Protein AF-A0A1H8Y432-F1 (afdb_monomer_lite)

Radius of gyration: 14.41 Å; chains: 1; bounding box: 33×25×53 Å

Sequence (100 aa):
MAEPFRGLHLQGAGQAYATLSAAVGASRDGDVVAVQAGTYVNDFAPITKDVTIVGVGGIANFVATVAPPNGKGILVTQSDVTIQNLSFSGVAVERRGHPL

Foldseek 3Di:
DDDDCLFKAKPVPRHGDPAPQVNLVPDAAVTEIEGEADEAELHAHEHEHHYEYEYDPAAHEYAYPDANPVLPARYHYDDNYHYYRYHYDHHDRPDPDDDD

Secondary structure (DSSP, 8-state):
-------EEEETT--EESSHHHHHHH--TTEEEEEEEEEEES--EEE-S-EEEEEEEEEEEEE--S--TTSS-SEEESS--EEESEEEE-----------

pLDDT: mean 75.87, std 13.19, range [36.53, 90.31]

Structure (mmCIF, N/CA/C/O backbone):
data_AF-A0A1H8Y432-F1
#
_entry.id   AF-A0A1H8Y432-F1
#
loop_
_atom_site.group_PDB
_atom_site.id
_atom_site.type_symbol
_atom_site.label_atom_id
_atom_site.label_alt_id
_atom_site.label_comp_id
_atom_site.label_asym_id
_atom_site.label_entity_id
_atom_site.label_seq_id
_atom_site.pdbx_PDB_ins_code
_atom_site.Cartn_x
_atom_site.Cartn_y
_atom_site.Cartn_z
_atom_site.occupancy
_atom_site.B_iso_or_equiv
_atom_site.auth_seq_id
_atom_site.auth_comp_id
_atom_site.auth_asym_id
_atom_site.auth_atom_id
_atom_site.pdbx_PDB_model_num
ATOM 1 N N . MET A 1 1 ? 20.628 9.981 9.203 1.00 36.53 1 MET A N 1
ATOM 2 C CA . MET A 1 1 ? 20.220 8.776 9.953 1.00 36.53 1 MET A CA 1
ATOM 3 C C . MET A 1 1 ? 18.759 8.537 9.600 1.00 36.53 1 MET A C 1
ATOM 5 O O . MET A 1 1 ? 17.937 9.332 10.020 1.00 36.53 1 MET A O 1
ATOM 9 N N . ALA A 1 2 ? 18.464 7.606 8.686 1.00 36.69 2 ALA A N 1
ATOM 10 C CA . ALA A 1 2 ? 17.106 7.369 8.185 1.00 36.69 2 ALA A CA 1
ATOM 11 C C . ALA A 1 2 ? 16.362 6.441 9.154 1.00 36.69 2 ALA A C 1
ATOM 13 O O . ALA A 1 2 ? 16.880 5.383 9.510 1.00 36.69 2 ALA A O 1
ATOM 14 N N . GLU A 1 3 ? 15.192 6.862 9.618 1.00 39.31 3 GLU A N 1
ATOM 15 C CA . GLU A 1 3 ? 14.329 6.067 10.490 1.00 39.31 3 GLU A CA 1
ATOM 16 C C . GLU A 1 3 ? 13.854 4.802 9.750 1.00 39.31 3 GLU A C 1
ATOM 18 O O . GLU A 1 3 ? 13.588 4.861 8.546 1.00 39.31 3 GLU A O 1
ATOM 23 N N . PRO A 1 4 ? 13.744 3.638 10.417 1.00 46.62 4 PRO A N 1
ATOM 24 C CA . PRO A 1 4 ? 13.176 2.457 9.782 1.00 46.62 4 PRO A CA 1
ATOM 25 C C . PRO A 1 4 ? 11.680 2.704 9.535 1.00 46.62 4 PRO A C 1
ATOM 27 O O . PRO A 1 4 ? 10.891 2.756 10.477 1.00 46.62 4 PRO A O 1
ATOM 30 N N . PHE A 1 5 ? 11.296 2.876 8.269 1.00 48.72 5 PHE A N 1
ATOM 31 C CA . PHE A 1 5 ? 9.915 3.105 7.837 1.00 48.72 5 PHE A CA 1
ATOM 32 C C . PHE A 1 5 ? 9.004 1.938 8.259 1.00 48.72 5 PHE A C 1
ATOM 34 O O . PHE A 1 5 ? 8.971 0.882 7.630 1.00 48.72 5 PHE A O 1
ATOM 41 N N . ARG A 1 6 ? 8.249 2.129 9.346 1.00 57.22 6 ARG A N 1
ATOM 42 C CA . ARG A 1 6 ? 7.234 1.199 9.874 1.00 57.22 6 ARG A CA 1
ATOM 43 C C . ARG A 1 6 ? 5.886 1.416 9.165 1.00 57.22 6 ARG A C 1
ATOM 45 O O . ARG A 1 6 ? 4.916 1.828 9.792 1.00 57.22 6 ARG A O 1
ATOM 52 N N . GLY A 1 7 ? 5.870 1.234 7.843 1.00 56.22 7 GLY A N 1
ATOM 53 C CA . GLY A 1 7 ? 4.837 1.772 6.944 1.00 56.22 7 GLY A CA 1
ATOM 54 C C . GLY A 1 7 ? 3.498 1.028 6.864 1.00 56.22 7 GLY A C 1
ATOM 55 O O . GLY A 1 7 ? 2.520 1.628 6.440 1.00 56.22 7 GLY A O 1
ATOM 56 N N . LEU A 1 8 ? 3.380 -0.233 7.276 1.00 59.38 8 LEU A N 1
ATOM 57 C CA . LEU A 1 8 ? 2.082 -0.928 7.294 1.00 59.38 8 LEU A CA 1
ATOM 58 C C . LEU A 1 8 ? 1.642 -1.245 8.704 1.00 59.38 8 LEU A C 1
ATOM 60 O O . LEU A 1 8 ? 2.477 -1.639 9.501 1.00 59.38 8 LEU A O 1
ATOM 64 N N . HIS A 1 9 ? 0.345 -1.173 8.990 1.00 63.62 9 HIS A N 1
ATOM 65 C CA . HIS A 1 9 ? -0.235 -1.556 10.273 1.00 63.62 9 HIS A CA 1
ATOM 66 C C . HIS A 1 9 ? -1.494 -2.400 10.064 1.00 63.62 9 HIS A C 1
ATOM 68 O O . HIS A 1 9 ? -2.405 -1.996 9.348 1.00 63.62 9 HIS A O 1
ATOM 74 N N . LEU A 1 10 ? -1.558 -3.579 10.684 1.00 66.19 10 LEU A N 1
ATOM 75 C CA . LEU A 1 10 ? -2.768 -4.409 10.675 1.00 66.19 10 LEU A CA 1
ATOM 76 C C . LEU A 1 10 ? -3.699 -3.998 11.813 1.00 66.19 10 LEU A C 1
ATOM 78 O O . LEU A 1 10 ? -3.351 -4.184 12.987 1.00 66.19 10 LEU A O 1
ATOM 82 N N . GLN A 1 11 ? -4.887 -3.487 11.482 1.00 53.78 11 GLN A N 1
ATOM 83 C CA . GLN A 1 11 ? -5.945 -3.210 12.455 1.00 53.78 11 GLN A CA 1
ATOM 84 C C . GLN A 1 11 ? -6.623 -4.523 12.868 1.00 53.78 11 GLN A C 1
ATOM 86 O O . GLN A 1 11 ? -7.729 -4.845 12.457 1.00 53.78 11 GLN A O 1
ATOM 91 N N . GLY A 1 12 ? -5.906 -5.278 13.694 1.00 43.47 12 GLY A N 1
ATOM 92 C CA . GLY A 1 12 ? -6.310 -6.576 14.233 1.00 43.47 12 GLY A CA 1
ATOM 93 C C . GLY A 1 12 ? -5.161 -7.251 14.980 1.00 43.47 12 GLY A C 1
ATOM 94 O O . GLY A 1 12 ? -5.368 -7.871 16.020 1.00 43.47 12 GLY A O 1
ATOM 95 N N . ALA A 1 13 ? -3.925 -7.038 14.512 1.00 53.78 13 ALA A N 1
ATOM 96 C CA . ALA A 1 13 ? -2.708 -7.560 15.139 1.00 53.78 13 ALA A 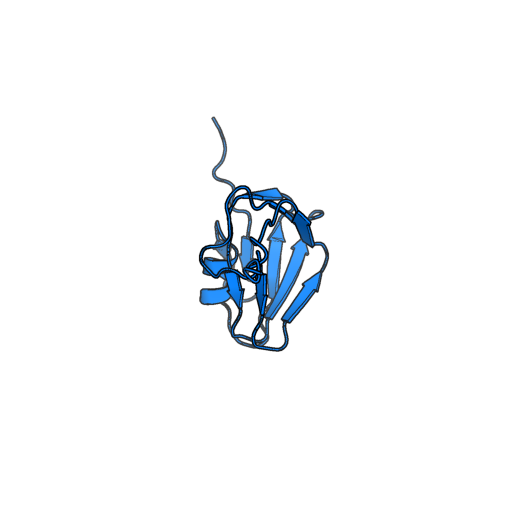CA 1
ATOM 97 C C . ALA A 1 13 ? -1.802 -6.478 15.757 1.00 53.78 13 ALA A C 1
ATOM 99 O O . ALA A 1 13 ? -0.864 -6.812 16.475 1.00 53.78 13 ALA A O 1
ATOM 100 N N . GLY A 1 14 ? -2.017 -5.187 15.464 1.00 55.72 14 GLY A N 1
ATOM 101 C CA . GLY A 1 14 ? -1.177 -4.095 15.977 1.00 55.72 14 GLY A CA 1
ATOM 102 C C . GLY A 1 14 ? 0.288 -4.151 15.513 1.00 55.72 14 GLY A C 1
ATOM 103 O O . GLY A 1 14 ? 1.111 -3.365 15.984 1.00 55.72 14 GLY A O 1
ATOM 104 N N . GLN A 1 15 ? 0.623 -5.056 14.590 1.00 61.47 15 GLN A N 1
ATOM 105 C CA . GLN A 1 15 ? 1.975 -5.265 14.087 1.00 61.47 15 GLN A CA 1
ATOM 106 C C . GLN A 1 15 ? 2.263 -4.375 12.888 1.00 61.47 15 GLN A C 1
ATOM 108 O O . GLN A 1 15 ? 1.444 -4.261 11.971 1.00 61.47 15 GLN A O 1
ATOM 113 N N . ALA A 1 16 ? 3.448 -3.761 12.921 1.00 69.19 16 ALA A N 1
ATOM 114 C CA . ALA A 1 16 ? 3.946 -2.962 11.823 1.00 69.19 16 ALA A CA 1
ATOM 115 C C . ALA A 1 16 ? 4.729 -3.831 10.830 1.00 69.19 16 ALA A C 1
ATOM 117 O O . ALA A 1 16 ? 5.658 -4.532 11.234 1.00 69.19 16 ALA A O 1
ATOM 118 N N . TYR A 1 17 ? 4.380 -3.767 9.547 1.00 73.88 17 TYR A N 1
ATOM 119 C CA . TYR A 1 17 ? 5.042 -4.523 8.482 1.00 73.88 17 TYR A CA 1
ATOM 120 C C . TYR A 1 17 ? 5.776 -3.587 7.522 1.00 73.88 17 TYR A C 1
ATOM 122 O O . TYR A 1 17 ? 5.406 -2.425 7.351 1.00 73.88 17 TYR A O 1
ATOM 130 N N . ALA A 1 18 ? 6.838 -4.101 6.902 1.00 72.00 18 ALA A N 1
ATOM 131 C CA . ALA A 1 18 ? 7.588 -3.379 5.875 1.00 72.00 18 ALA A CA 1
ATOM 132 C C . ALA A 1 18 ? 7.003 -3.583 4.464 1.00 72.00 18 ALA A C 1
ATOM 134 O O . ALA A 1 18 ? 7.249 -2.769 3.580 1.00 72.00 18 ALA A O 1
ATOM 135 N N . THR A 1 19 ? 6.232 -4.656 4.259 1.00 76.94 19 THR A N 1
ATOM 136 C CA . THR A 1 19 ? 5.677 -5.068 2.963 1.00 76.94 19 THR A CA 1
ATOM 137 C C . THR A 1 19 ? 4.201 -5.433 3.083 1.00 76.94 19 THR A C 1
ATOM 139 O O . THR A 1 19 ? 3.761 -5.946 4.119 1.00 76.94 19 THR A O 1
ATOM 142 N N . LEU A 1 20 ? 3.433 -5.213 2.011 1.00 80.25 20 LEU A N 1
ATOM 143 C CA . LEU A 1 20 ? 2.021 -5.590 1.944 1.00 80.25 20 LEU A CA 1
ATOM 144 C C . LEU A 1 20 ? 1.848 -7.104 1.993 1.00 80.25 20 LEU A C 1
ATOM 146 O O . LEU A 1 20 ? 0.941 -7.594 2.656 1.00 80.25 20 LEU A O 1
ATOM 150 N N . SER A 1 21 ? 2.758 -7.846 1.364 1.00 78.75 21 SER A N 1
ATOM 151 C CA . SER A 1 21 ? 2.773 -9.313 1.393 1.00 78.75 21 SER A CA 1
ATOM 152 C C . SER A 1 21 ? 2.841 -9.879 2.816 1.00 78.75 21 SER A C 1
ATOM 154 O O . SER A 1 21 ? 2.089 -10.795 3.148 1.00 78.75 21 SER A O 1
ATOM 156 N N . ALA A 1 22 ? 3.691 -9.314 3.680 1.00 80.38 22 ALA A N 1
ATOM 157 C CA . ALA A 1 22 ? 3.822 -9.761 5.065 1.00 80.38 22 ALA A CA 1
ATOM 158 C C . ALA A 1 22 ? 2.600 -9.381 5.910 1.00 80.38 22 ALA A C 1
ATOM 160 O O . ALA A 1 22 ? 2.140 -10.188 6.716 1.00 80.38 22 ALA A O 1
ATOM 161 N N . ALA A 1 23 ? 2.053 -8.182 5.695 1.00 81.12 23 ALA A N 1
ATOM 162 C CA . ALA A 1 23 ? 0.840 -7.744 6.370 1.00 81.12 23 ALA A CA 1
ATOM 163 C C . ALA A 1 23 ? -0.348 -8.644 6.006 1.00 81.12 23 ALA A C 1
ATOM 165 O O . ALA A 1 23 ? -0.967 -9.235 6.881 1.00 81.12 23 ALA A O 1
ATOM 166 N N . VAL A 1 24 ? -0.599 -8.844 4.713 1.00 81.31 24 VAL A N 1
ATOM 167 C CA . VAL A 1 24 ? -1.685 -9.704 4.228 1.00 81.31 24 VAL A CA 1
ATOM 168 C C . VAL A 1 24 ? -1.507 -11.153 4.688 1.00 81.31 24 VAL A C 1
ATOM 170 O O . VAL A 1 24 ? -2.480 -11.794 5.076 1.00 81.31 24 VAL A O 1
ATOM 173 N N . GLY A 1 25 ? -0.275 -11.674 4.687 1.00 80.38 25 GLY A N 1
ATOM 174 C CA . GLY A 1 25 ? 0.014 -13.028 5.168 1.00 80.38 25 GLY A CA 1
ATOM 175 C C . GLY A 1 25 ? -0.286 -13.223 6.658 1.00 80.38 25 GLY A C 1
ATOM 176 O O . GLY A 1 25 ? -0.664 -14.320 7.070 1.00 80.38 25 GLY A O 1
ATOM 177 N N . ALA A 1 26 ? -0.151 -12.165 7.459 1.00 81.19 26 ALA A N 1
ATOM 178 C CA . ALA A 1 26 ? -0.506 -12.169 8.873 1.00 81.19 26 ALA A CA 1
ATOM 179 C C . ALA A 1 26 ? -1.974 -11.787 9.143 1.00 81.19 26 ALA A C 1
ATOM 181 O O . ALA A 1 26 ? -2.488 -12.085 10.225 1.00 81.19 26 ALA A O 1
ATOM 182 N N . SER A 1 27 ? -2.655 -11.168 8.178 1.00 83.25 27 SER A N 1
ATOM 183 C CA . SER A 1 27 ? -4.084 -10.873 8.246 1.00 83.25 27 SER A CA 1
ATOM 184 C C . SER A 1 27 ? -4.954 -12.127 8.161 1.00 83.25 27 SER A C 1
ATOM 186 O O . SER A 1 27 ? -4.576 -13.218 7.705 1.00 83.25 27 SER A O 1
ATOM 188 N N . ARG A 1 28 ? -6.183 -11.947 8.631 1.00 83.44 28 ARG A N 1
ATOM 189 C CA . ARG A 1 28 ? -7.257 -12.935 8.596 1.00 83.44 28 ARG A CA 1
ATOM 190 C C . ARG A 1 28 ? -8.398 -12.414 7.739 1.00 83.44 28 ARG A C 1
ATOM 192 O O . ARG A 1 28 ? -8.467 -11.226 7.452 1.00 83.44 28 ARG A O 1
ATOM 199 N N . ASP A 1 29 ? -9.281 -13.312 7.344 1.00 84.81 29 ASP A N 1
ATOM 200 C CA . ASP A 1 29 ? -10.490 -12.956 6.615 1.00 84.81 29 ASP A CA 1
ATOM 201 C C . ASP A 1 29 ? -11.346 -12.001 7.476 1.00 84.81 29 ASP A C 1
ATOM 203 O O . ASP A 1 29 ? -11.579 -12.256 8.660 1.00 84.81 29 ASP A O 1
ATOM 207 N N . GLY A 1 30 ? -11.741 -10.867 6.899 1.00 82.94 30 GLY A N 1
ATOM 208 C CA . GLY A 1 30 ? -12.382 -9.725 7.554 1.00 82.94 30 GLY A CA 1
ATOM 209 C C . GLY A 1 30 ? -11.438 -8.652 8.125 1.00 82.94 30 GLY A C 1
ATOM 210 O O . GLY A 1 30 ? -11.927 -7.676 8.690 1.00 82.94 30 GLY A O 1
ATOM 211 N N . ASP A 1 31 ? -10.114 -8.800 8.011 1.00 84.94 31 ASP A N 1
ATOM 212 C CA . ASP A 1 31 ? -9.138 -7.878 8.615 1.00 84.94 31 ASP A CA 1
ATOM 213 C C . ASP A 1 31 ? -8.889 -6.615 7.770 1.00 84.94 31 ASP A C 1
ATOM 215 O O . ASP A 1 31 ? -9.048 -6.609 6.543 1.00 84.94 31 ASP A O 1
ATOM 219 N N . VAL A 1 32 ? -8.461 -5.533 8.431 1.00 85.94 32 VAL A N 1
ATOM 220 C CA . VAL A 1 32 ? -8.162 -4.250 7.782 1.00 85.94 32 VAL A CA 1
ATOM 221 C C . VAL A 1 32 ? -6.661 -3.948 7.840 1.00 85.94 32 VAL A C 1
ATOM 223 O O . VAL A 1 32 ? -6.082 -3.684 8.895 1.00 85.94 32 VAL A O 1
ATOM 226 N N . VAL A 1 33 ? -6.031 -3.913 6.672 1.00 86.62 33 VAL A N 1
ATOM 227 C CA . VAL A 1 33 ? -4.635 -3.543 6.445 1.00 86.62 33 VAL A CA 1
ATOM 228 C C . VAL A 1 33 ? -4.542 -2.035 6.206 1.00 86.62 33 VAL A C 1
ATOM 230 O O . VAL A 1 33 ? -4.858 -1.535 5.126 1.00 86.62 33 VAL A O 1
ATOM 233 N N . ALA A 1 34 ? -4.079 -1.285 7.201 1.00 85.88 34 ALA A N 1
ATOM 234 C CA . ALA A 1 34 ? -3.824 0.142 7.065 1.00 85.88 34 ALA A CA 1
ATOM 235 C C . ALA A 1 34 ? -2.402 0.380 6.529 1.00 85.88 34 ALA A C 1
ATOM 237 O O . ALA A 1 34 ? -1.407 0.051 7.173 1.00 85.88 34 ALA A O 1
ATOM 238 N N . VAL A 1 35 ? -2.295 0.969 5.343 1.00 85.31 35 VAL A N 1
ATOM 239 C CA . VAL A 1 35 ? -1.024 1.262 4.673 1.00 85.31 35 VAL A CA 1
ATOM 240 C C . VAL A 1 35 ? -0.716 2.742 4.831 1.00 85.31 35 VAL A C 1
ATOM 242 O O . VAL A 1 35 ? -1.452 3.578 4.322 1.00 85.31 35 VAL A O 1
ATOM 245 N N . GLN A 1 36 ? 0.362 3.100 5.520 1.00 83.19 36 GLN A N 1
ATOM 246 C CA . GLN A 1 36 ? 0.783 4.497 5.603 1.00 83.19 36 GLN A CA 1
ATOM 247 C C . GLN A 1 36 ? 1.191 5.004 4.221 1.00 83.19 36 GLN A C 1
ATOM 249 O O . GLN A 1 36 ? 1.819 4.280 3.435 1.00 83.19 36 GLN A O 1
ATOM 254 N N . ALA A 1 37 ? 0.857 6.263 3.948 1.00 83.75 37 ALA A N 1
ATOM 255 C CA . ALA A 1 37 ? 1.312 6.963 2.759 1.00 83.75 37 ALA A CA 1
ATOM 256 C C . ALA A 1 37 ? 2.838 6.894 2.644 1.00 83.75 37 ALA A C 1
ATOM 258 O O . ALA A 1 37 ? 3.576 7.205 3.579 1.00 83.75 37 ALA A O 1
ATOM 259 N N . GLY A 1 38 ? 3.305 6.458 1.484 1.00 82.31 38 GLY A N 1
ATOM 260 C CA . GLY A 1 38 ? 4.705 6.145 1.257 1.00 82.31 38 GLY A CA 1
ATOM 261 C C . GLY A 1 38 ? 4.899 5.473 -0.091 1.00 82.31 38 GLY A C 1
ATOM 262 O O . GLY A 1 38 ? 3.928 5.143 -0.772 1.00 82.31 38 GLY A O 1
ATOM 263 N N . THR A 1 39 ? 6.157 5.284 -0.474 1.00 84.81 39 THR A N 1
ATOM 264 C CA . THR A 1 39 ? 6.520 4.630 -1.733 1.00 84.81 39 THR A CA 1
ATOM 265 C C . THR A 1 39 ? 6.996 3.210 -1.456 1.00 84.81 39 THR A C 1
ATOM 267 O O . THR A 1 39 ? 8.011 3.014 -0.790 1.00 84.81 39 THR A O 1
ATOM 270 N N . TYR A 1 40 ? 6.287 2.229 -2.003 1.00 83.88 40 TYR A N 1
ATOM 271 C CA . TYR A 1 40 ? 6.575 0.803 -1.890 1.00 83.88 40 TYR A CA 1
ATOM 272 C C . TYR A 1 40 ? 7.094 0.308 -3.235 1.00 83.88 40 TYR A C 1
ATOM 274 O O . TYR A 1 40 ? 6.359 0.288 -4.222 1.00 83.88 40 TYR A O 1
ATOM 282 N N . VAL A 1 41 ? 8.377 -0.045 -3.298 1.00 83.44 41 VAL A N 1
ATOM 283 C CA . VAL A 1 41 ? 9.043 -0.412 -4.554 1.00 83.44 41 VAL A CA 1
ATOM 284 C C . VAL A 1 41 ? 9.198 -1.927 -4.648 1.00 83.44 41 VAL A C 1
ATOM 286 O O . VAL A 1 41 ? 9.725 -2.539 -3.725 1.00 83.44 41 VAL A O 1
ATOM 289 N N . ASN A 1 42 ? 8.787 -2.520 -5.774 1.00 78.94 42 ASN A N 1
ATOM 290 C CA . ASN A 1 42 ? 8.870 -3.968 -6.042 1.00 78.94 42 ASN A CA 1
ATOM 291 C C . ASN A 1 42 ? 8.160 -4.844 -4.997 1.00 78.94 42 ASN A C 1
ATOM 293 O O . ASN A 1 42 ? 8.585 -5.967 -4.726 1.00 78.94 42 ASN A O 1
ATOM 297 N N . ASP A 1 43 ? 7.073 -4.333 -4.419 1.00 77.81 43 ASP A N 1
ATOM 298 C CA . ASP A 1 43 ? 6.259 -5.083 -3.471 1.00 77.81 43 ASP A CA 1
ATOM 299 C C . ASP A 1 43 ? 5.140 -5.824 -4.209 1.00 77.81 43 ASP A C 1
ATOM 301 O O . ASP A 1 43 ? 4.207 -5.215 -4.733 1.00 77.81 43 ASP A O 1
ATOM 305 N N . PHE A 1 44 ? 5.264 -7.149 -4.282 1.00 80.75 44 PHE A N 1
ATOM 306 C CA . PHE A 1 44 ? 4.303 -8.023 -4.949 1.00 80.75 44 PHE A CA 1
ATOM 307 C C . PHE A 1 44 ? 3.564 -8.852 -3.902 1.00 80.75 44 PHE A C 1
ATOM 309 O O . PHE A 1 44 ? 4.152 -9.735 -3.273 1.00 80.75 44 PHE A O 1
ATOM 316 N N . ALA A 1 45 ? 2.273 -8.582 -3.714 1.00 78.12 45 ALA A N 1
ATOM 317 C CA . ALA A 1 45 ? 1.469 -9.225 -2.679 1.00 78.12 45 ALA A CA 1
ATOM 318 C C . ALA A 1 45 ? 0.343 -10.073 -3.298 1.00 78.12 45 ALA A C 1
ATOM 320 O O . ALA A 1 45 ? -0.592 -9.515 -3.886 1.00 78.12 45 ALA A O 1
ATOM 321 N N . PRO A 1 46 ? 0.404 -11.415 -3.183 1.00 82.25 46 PRO A N 1
ATOM 322 C CA . PRO A 1 46 ? -0.744 -12.268 -3.444 1.00 82.25 46 PRO A CA 1
ATOM 323 C C . PRO A 1 46 ? -1.693 -12.230 -2.239 1.00 82.25 46 PRO A C 1
ATOM 325 O O . PRO A 1 46 ? -1.319 -12.587 -1.124 1.00 82.25 46 PRO A O 1
ATOM 328 N N 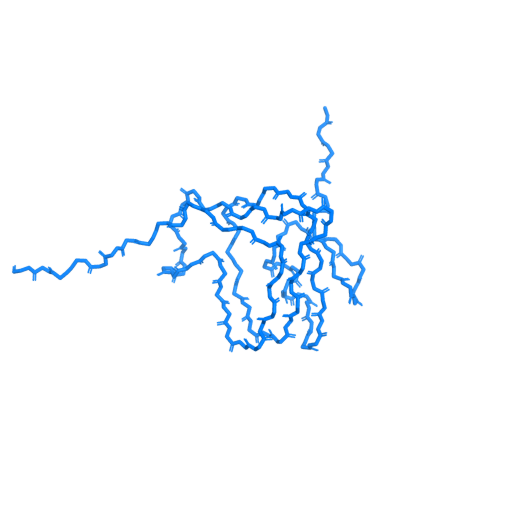. ILE A 1 47 ? -2.926 -11.799 -2.475 1.00 84.31 47 ILE A N 1
ATOM 329 C CA . ILE A 1 47 ? -3.976 -11.673 -1.471 1.00 84.31 47 ILE A CA 1
ATOM 330 C C . ILE A 1 47 ? -4.991 -12.782 -1.720 1.00 84.31 47 ILE A C 1
ATOM 332 O O . ILE A 1 47 ? -5.754 -12.730 -2.681 1.00 84.31 47 ILE A O 1
ATOM 336 N N . THR A 1 48 ? -4.977 -13.802 -0.868 1.00 83.25 48 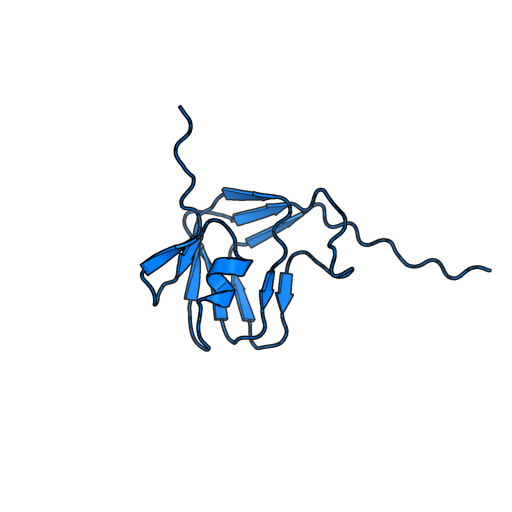THR A N 1
ATOM 337 C CA . THR A 1 48 ? -5.868 -14.974 -0.957 1.00 83.25 48 THR A CA 1
ATOM 338 C C . THR A 1 48 ? -6.953 -14.972 0.117 1.00 83.25 48 THR A C 1
ATOM 340 O O . THR A 1 48 ? -7.511 -16.021 0.423 1.00 83.25 48 THR A O 1
ATOM 343 N N . LYS A 1 49 ? -7.174 -13.824 0.757 1.00 84.94 49 LYS A N 1
ATOM 344 C CA . LYS A 1 49 ? -8.054 -13.655 1.913 1.00 84.94 49 LYS A CA 1
ATOM 345 C C . LYS A 1 49 ? -8.932 -12.436 1.744 1.00 84.94 49 LYS A C 1
ATOM 347 O O . LYS A 1 49 ? -8.541 -11.501 1.042 1.00 84.94 49 LYS A O 1
ATOM 352 N N . ASP A 1 50 ? -10.065 -12.441 2.426 1.00 89.38 50 ASP A N 1
ATOM 353 C CA . ASP A 1 50 ? -10.991 -11.315 2.425 1.00 89.38 50 ASP A CA 1
ATOM 354 C C . ASP A 1 50 ? -10.448 -10.216 3.336 1.00 89.38 50 ASP A C 1
ATOM 356 O O . ASP A 1 50 ? -10.533 -10.312 4.554 1.00 89.38 50 ASP A O 1
ATOM 360 N N . VAL A 1 51 ? -9.808 -9.192 2.776 1.00 88.62 51 VAL A N 1
ATOM 361 C CA . VAL A 1 51 ? -9.168 -8.127 3.567 1.00 88.62 51 VAL A CA 1
ATOM 362 C C . VAL A 1 51 ? -9.436 -6.756 2.970 1.00 88.62 51 VAL A C 1
ATOM 364 O O . VAL A 1 51 ? -9.591 -6.589 1.760 1.00 88.62 51 VAL A O 1
ATOM 367 N N . THR A 1 52 ? -9.453 -5.742 3.829 1.00 88.88 52 THR A N 1
ATOM 368 C CA . THR A 1 52 ? -9.589 -4.344 3.412 1.00 88.88 52 THR A CA 1
ATOM 369 C C . THR A 1 52 ? -8.249 -3.644 3.517 1.00 88.88 52 THR A C 1
ATOM 371 O O . THR A 1 52 ? -7.717 -3.490 4.605 1.00 88.88 52 THR A O 1
ATOM 374 N N . ILE A 1 53 ? -7.703 -3.183 2.401 1.00 87.88 53 ILE A N 1
ATOM 375 C CA . ILE A 1 53 ? -6.453 -2.434 2.341 1.00 87.88 53 ILE A CA 1
ATOM 376 C C . ILE A 1 53 ? -6.787 -0.958 2.159 1.00 87.88 53 ILE A C 1
ATOM 378 O O . ILE A 1 53 ? -7.388 -0.560 1.160 1.00 87.88 53 ILE A O 1
ATOM 382 N N . VAL A 1 54 ? -6.379 -0.132 3.117 1.00 88.81 54 VAL A N 1
ATOM 383 C CA . VAL A 1 54 ? -6.659 1.303 3.104 1.00 88.81 54 VAL A CA 1
ATOM 384 C C . VAL A 1 54 ? -5.392 2.118 3.318 1.00 88.81 54 VAL A C 1
ATOM 386 O O . VAL A 1 54 ? -4.696 1.968 4.318 1.00 88.81 54 VAL A O 1
ATOM 389 N N . GLY A 1 55 ? -5.111 3.016 2.376 1.00 87.62 55 GLY A N 1
ATOM 390 C CA . GLY A 1 55 ? -4.113 4.066 2.527 1.00 87.62 55 GLY A CA 1
ATOM 391 C C . GLY A 1 55 ? -4.524 5.047 3.627 1.00 87.62 55 GLY A C 1
ATOM 392 O O . GLY A 1 55 ? -5.579 5.682 3.538 1.00 87.62 55 GLY A O 1
ATOM 393 N N . VAL A 1 56 ? -3.702 5.160 4.668 1.00 85.56 56 VAL A N 1
ATOM 394 C CA . VAL A 1 56 ? -3.867 6.067 5.808 1.00 85.56 56 VAL A CA 1
ATOM 395 C C . VAL A 1 56 ? -2.755 7.117 5.805 1.00 85.56 56 VAL A C 1
ATOM 397 O O . VAL A 1 56 ? -1.609 6.839 5.462 1.00 85.56 56 VAL A O 1
ATOM 400 N N . GLY A 1 57 ? -3.093 8.360 6.154 1.00 81.38 57 GLY A N 1
ATOM 401 C CA 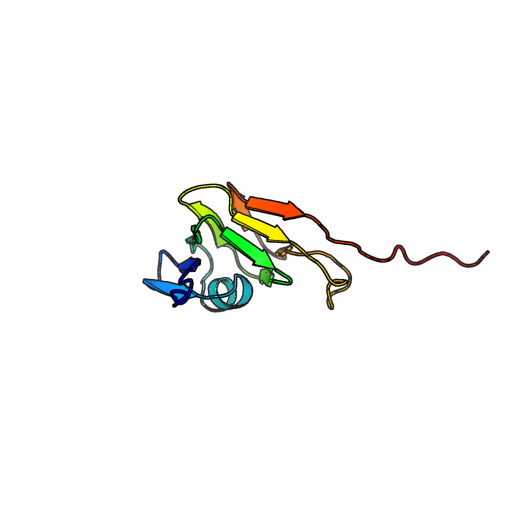. GLY A 1 57 ? -2.136 9.475 6.115 1.00 81.38 57 GLY A CA 1
ATOM 402 C C . GLY A 1 57 ? -1.800 9.994 4.707 1.00 81.38 57 GLY A C 1
ATOM 403 O O . GLY A 1 57 ? -0.912 10.830 4.574 1.00 81.38 57 GLY A O 1
ATOM 404 N N . GLY A 1 58 ? -2.498 9.529 3.663 1.00 84.19 58 GLY A N 1
ATOM 405 C CA . GLY A 1 58 ? -2.294 9.926 2.264 1.00 84.19 58 GLY A CA 1
ATOM 406 C C . GLY A 1 58 ? -2.422 8.741 1.301 1.00 84.19 58 GLY A C 1
ATOM 407 O O . GLY A 1 58 ? -2.993 7.711 1.656 1.00 84.19 58 GLY A O 1
ATOM 408 N N . ILE A 1 59 ? -1.891 8.892 0.084 1.00 83.50 59 ILE A N 1
ATOM 409 C CA . ILE A 1 59 ? -1.899 7.830 -0.932 1.00 83.50 59 ILE A CA 1
ATOM 410 C C . ILE A 1 59 ? -0.639 6.972 -0.796 1.00 83.50 59 ILE A C 1
ATOM 412 O O . ILE A 1 59 ? 0.479 7.490 -0.795 1.00 83.50 59 ILE A O 1
ATOM 416 N N . ALA A 1 60 ? -0.817 5.656 -0.702 1.00 86.69 60 ALA A N 1
ATOM 417 C CA . ALA A 1 60 ? 0.286 4.705 -0.754 1.00 86.69 60 ALA A CA 1
ATOM 418 C C . ALA A 1 60 ? 0.656 4.412 -2.216 1.00 86.69 60 ALA A C 1
ATOM 420 O O . ALA A 1 60 ? -0.157 3.874 -2.967 1.00 86.69 60 ALA A O 1
ATOM 421 N N . ASN A 1 61 ? 1.872 4.778 -2.623 1.00 87.44 61 ASN A N 1
ATOM 422 C CA . ASN A 1 61 ? 2.370 4.607 -3.982 1.00 87.44 61 ASN A CA 1
ATOM 423 C C . ASN A 1 61 ? 3.128 3.294 -4.117 1.00 87.44 61 ASN A C 1
ATOM 425 O O . ASN A 1 61 ? 4.254 3.165 -3.645 1.00 87.44 61 ASN A O 1
ATOM 429 N N . PHE A 1 62 ? 2.551 2.345 -4.833 1.00 86.06 62 PHE A N 1
ATOM 430 C CA . PHE A 1 62 ? 3.213 1.107 -5.194 1.00 86.06 62 PHE A CA 1
ATOM 431 C C . PHE A 1 62 ? 3.847 1.241 -6.576 1.00 86.06 62 PHE A C 1
ATOM 433 O O . PHE A 1 62 ? 3.161 1.446 -7.580 1.00 86.06 62 PHE A O 1
ATOM 440 N N . VAL A 1 63 ? 5.171 1.130 -6.624 1.00 85.75 63 VAL A N 1
ATOM 441 C CA . VAL A 1 63 ? 5.973 1.308 -7.833 1.00 85.75 63 VAL A CA 1
ATOM 442 C C . VAL A 1 63 ? 6.665 -0.004 -8.172 1.00 85.75 63 VAL A C 1
ATOM 444 O O . VAL A 1 63 ? 7.535 -0.473 -7.442 1.00 85.75 63 VAL A O 1
ATOM 447 N N . ALA A 1 64 ? 6.311 -0.598 -9.304 1.00 82.88 64 ALA A N 1
ATOM 448 C CA . ALA A 1 64 ? 7.088 -1.696 -9.861 1.00 82.88 64 ALA A CA 1
ATOM 449 C C . ALA A 1 64 ? 8.203 -1.119 -10.737 1.00 82.88 64 ALA A C 1
ATOM 451 O O . ALA A 1 64 ? 7.936 -0.357 -11.662 1.00 82.88 64 ALA A O 1
ATOM 452 N N . THR A 1 65 ? 9.455 -1.468 -10.444 1.00 80.12 65 THR A N 1
ATOM 453 C CA . THR A 1 65 ? 10.602 -1.157 -11.317 1.00 80.12 65 THR A CA 1
ATOM 454 C C . THR A 1 65 ? 11.095 -2.390 -12.063 1.00 80.12 65 THR A C 1
ATOM 456 O O . THR A 1 65 ? 11.889 -2.267 -12.990 1.00 80.12 65 THR A O 1
ATOM 459 N N . VAL A 1 66 ? 10.657 -3.579 -11.645 1.00 80.12 66 VAL A N 1
ATOM 460 C CA . VAL A 1 66 ? 10.964 -4.859 -12.287 1.00 80.12 66 VAL A CA 1
ATOM 461 C C . VAL A 1 66 ? 9.681 -5.569 -12.697 1.00 80.12 66 VAL A C 1
ATOM 463 O O . VAL A 1 66 ? 8.616 -5.336 -12.116 1.00 80.12 66 VAL A O 1
ATOM 466 N N . ALA A 1 67 ? 9.793 -6.451 -13.691 1.00 75.69 67 ALA A N 1
ATOM 467 C CA . ALA A 1 67 ? 8.694 -7.319 -14.080 1.00 75.69 67 ALA A CA 1
ATOM 468 C C . ALA A 1 67 ? 8.259 -8.165 -12.866 1.00 75.69 67 ALA A C 1
ATOM 470 O O . ALA A 1 67 ? 9.113 -8.778 -12.213 1.00 75.69 67 ALA A O 1
ATOM 471 N N . PRO A 1 68 ? 6.956 -8.204 -12.542 1.00 73.94 68 PRO A N 1
ATOM 472 C CA . PRO A 1 68 ? 6.460 -9.032 -11.456 1.00 73.94 68 PRO A CA 1
ATOM 473 C C . PRO A 1 68 ? 6.857 -10.501 -11.681 1.00 73.94 68 PRO A C 1
ATOM 475 O O . PRO A 1 68 ? 6.582 -11.031 -12.760 1.00 73.94 68 PRO A O 1
ATOM 478 N N . PRO A 1 69 ? 7.424 -11.213 -10.688 1.00 71.44 69 PRO A N 1
ATOM 479 C CA . PRO A 1 69 ? 7.785 -12.628 -10.844 1.00 71.44 69 PRO A CA 1
ATOM 480 C C . PRO A 1 69 ? 6.555 -13.518 -11.071 1.00 71.44 69 PRO A C 1
ATOM 482 O O . PRO A 1 69 ? 6.651 -14.610 -11.623 1.00 71.44 69 PRO A O 1
ATOM 485 N N . ASN A 1 70 ? 5.378 -13.035 -10.669 1.00 69.81 70 ASN A N 1
ATOM 486 C CA . ASN A 1 70 ? 4.091 -13.676 -10.912 1.00 69.81 70 ASN A CA 1
ATOM 487 C C . ASN A 1 70 ? 3.562 -13.447 -12.348 1.00 69.81 70 ASN A C 1
ATOM 489 O O . ASN A 1 70 ? 2.527 -14.014 -12.697 1.00 69.81 70 ASN A O 1
ATOM 493 N N . GLY A 1 71 ? 4.228 -12.621 -13.168 1.00 70.31 71 GLY A N 1
ATOM 494 C CA . GLY A 1 71 ? 3.847 -12.321 -14.552 1.00 70.31 71 GLY A CA 1
ATOM 495 C C . GLY A 1 71 ? 2.464 -11.680 -14.698 1.00 70.31 71 GLY A C 1
ATOM 496 O O . GLY A 1 71 ? 1.846 -11.795 -15.755 1.00 70.31 71 GLY A O 1
ATOM 497 N N . LYS A 1 72 ? 1.939 -11.069 -13.627 1.00 75.19 72 LYS A N 1
ATOM 498 C CA . LYS A 1 72 ? 0.572 -10.532 -13.572 1.00 75.19 72 LYS A CA 1
ATOM 499 C C . LYS A 1 72 ? 0.568 -9.046 -13.242 1.00 75.19 72 LYS A C 1
ATOM 501 O O . LYS A 1 72 ? 0.394 -8.214 -14.123 1.00 75.19 72 LYS A O 1
ATOM 506 N N . GLY A 1 73 ? 0.739 -8.713 -11.970 1.00 75.44 73 GLY A N 1
ATOM 507 C CA . GLY A 1 73 ? 0.538 -7.363 -11.466 1.00 75.44 73 GLY A CA 1
ATOM 508 C C . GLY A 1 73 ? 1.150 -7.175 -10.085 1.00 75.44 73 GLY A C 1
ATOM 509 O O . GLY A 1 73 ? 1.634 -8.131 -9.474 1.00 75.44 73 GLY A O 1
ATOM 510 N N . ILE A 1 74 ? 1.120 -5.926 -9.615 1.00 77.88 74 ILE A N 1
ATOM 511 C CA . ILE A 1 74 ? 1.634 -5.527 -8.298 1.00 77.88 74 ILE A CA 1
ATOM 512 C C . ILE A 1 74 ? 0.822 -6.196 -7.180 1.00 77.88 74 ILE A C 1
ATOM 514 O O . ILE A 1 74 ? 1.381 -6.885 -6.329 1.00 77.88 74 ILE A O 1
ATOM 518 N N . LEU A 1 75 ? -0.505 -6.060 -7.235 1.00 81.44 75 LEU A N 1
ATOM 519 C CA . LEU A 1 75 ? -1.432 -6.805 -6.386 1.00 81.44 75 LEU A CA 1
ATOM 520 C C . LEU A 1 75 ? -2.137 -7.878 -7.203 1.00 81.44 75 LEU A C 1
ATOM 522 O O . LEU A 1 75 ? -2.608 -7.626 -8.312 1.00 81.44 75 LEU A O 1
ATOM 526 N N . VAL A 1 76 ? -2.245 -9.067 -6.617 1.00 83.00 76 VAL A N 1
ATOM 527 C CA . VAL A 1 76 ? -3.049 -10.161 -7.161 1.00 83.00 76 VAL A CA 1
ATOM 528 C C . VAL A 1 76 ? -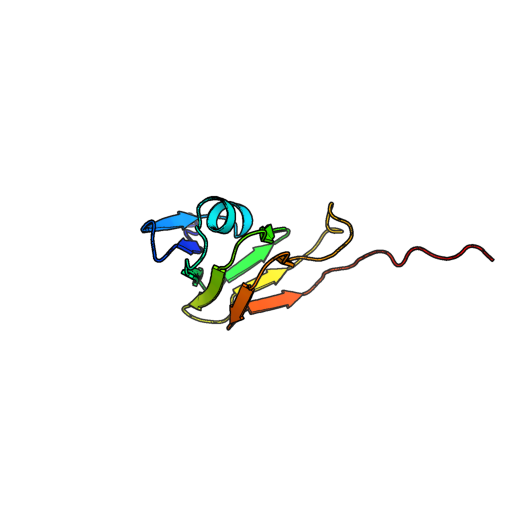4.033 -10.579 -6.087 1.00 83.00 76 VAL A C 1
ATOM 530 O O . VAL A 1 76 ? -3.625 -11.134 -5.073 1.00 83.00 76 VAL A O 1
ATOM 533 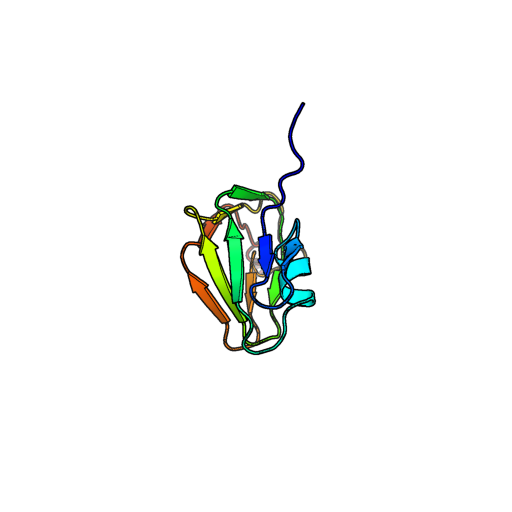N N . THR A 1 77 ? -5.315 -10.318 -6.307 1.00 84.94 77 THR A N 1
ATOM 534 C CA . THR A 1 77 ? -6.396 -10.687 -5.389 1.00 84.94 77 THR A CA 1
ATOM 535 C C . THR A 1 77 ? -7.076 -11.968 -5.872 1.00 84.94 77 THR A C 1
ATOM 537 O O . THR A 1 77 ? -7.249 -12.172 -7.075 1.00 84.94 77 THR A O 1
ATOM 540 N N . GLN A 1 78 ? -7.411 -12.866 -4.946 1.00 81.69 78 GLN A N 1
ATOM 541 C CA . GLN A 1 78 ? -8.109 -14.133 -5.220 1.00 81.69 78 GLN A CA 1
ATOM 542 C C . GLN A 1 78 ? -9.398 -14.301 -4.394 1.00 81.69 78 GLN A C 1
ATOM 544 O O . GLN A 1 78 ? -10.063 -15.323 -4.533 1.00 81.69 78 GLN A O 1
ATOM 549 N N . SER A 1 79 ? -9.748 -13.299 -3.583 1.00 86.69 79 SER A N 1
ATOM 550 C CA . SER A 1 79 ? -10.932 -13.246 -2.707 1.00 86.69 79 SER A CA 1
ATOM 551 C C . SER A 1 79 ? -11.530 -11.827 -2.716 1.00 86.69 79 SER A C 1
ATOM 553 O O . SER A 1 79 ? -11.060 -10.979 -3.489 1.00 86.69 79 SER A O 1
ATOM 555 N N . ASP A 1 80 ? -12.526 -11.536 -1.873 1.00 87.06 80 ASP A N 1
ATOM 556 C CA . ASP A 1 80 ? -13.136 -10.210 -1.748 1.00 87.06 80 ASP A CA 1
ATOM 557 C C . ASP A 1 80 ? -12.188 -9.239 -1.032 1.00 87.06 80 ASP A C 1
ATOM 559 O O . ASP A 1 80 ? -12.100 -9.147 0.194 1.00 87.06 80 ASP A O 1
ATOM 563 N N . VAL A 1 81 ? -11.447 -8.480 -1.837 1.00 87.19 81 VAL A N 1
ATOM 564 C CA . VAL A 1 81 ? -10.468 -7.504 -1.356 1.00 87.19 81 VAL A CA 1
ATOM 565 C C . VAL A 1 81 ? -10.953 -6.098 -1.664 1.00 87.19 81 VAL A C 1
ATOM 567 O O . VAL A 1 81 ? -11.188 -5.746 -2.820 1.00 87.19 81 VAL A O 1
ATOM 570 N N . THR A 1 82 ? -11.038 -5.264 -0.631 1.00 89.19 82 THR A N 1
ATOM 571 C CA . THR A 1 82 ? -11.338 -3.835 -0.782 1.00 89.19 82 THR A CA 1
ATOM 572 C C . THR A 1 82 ? -10.042 -3.038 -0.751 1.00 89.19 82 THR A C 1
ATOM 574 O O . THR A 1 82 ? -9.215 -3.246 0.127 1.00 89.19 82 THR A O 1
ATOM 577 N N . ILE A 1 83 ? -9.844 -2.128 -1.705 1.00 88.12 83 ILE A N 1
ATOM 578 C CA . ILE A 1 83 ? -8.620 -1.327 -1.857 1.00 88.12 83 ILE A CA 1
ATOM 579 C C . ILE A 1 83 ? -9.026 0.147 -1.934 1.00 88.12 83 ILE A C 1
ATOM 581 O O . ILE A 1 83 ? -9.769 0.535 -2.833 1.00 88.12 83 ILE A O 1
ATOM 585 N N . GLN A 1 84 ? -8.525 0.980 -1.021 1.00 90.19 84 GLN A N 1
ATOM 586 C CA . GLN A 1 84 ? -8.781 2.426 -0.999 1.00 90.19 84 GLN A CA 1
ATOM 587 C C . GLN A 1 84 ? -7.507 3.240 -0.772 1.00 90.19 84 GLN A C 1
ATOM 589 O O . GLN A 1 84 ? -6.659 2.862 0.027 1.00 90.19 84 GLN A O 1
ATOM 594 N N . ASN A 1 85 ? -7.403 4.408 -1.418 1.00 90.31 85 ASN A N 1
ATOM 595 C CA . ASN A 1 85 ? -6.276 5.348 -1.272 1.00 90.31 85 ASN A CA 1
ATOM 596 C C . ASN A 1 85 ? -4.900 4.740 -1.610 1.00 90.31 85 ASN A C 1
ATOM 598 O O . ASN A 1 85 ? -3.887 5.055 -0.985 1.00 90.31 85 ASN A O 1
ATOM 602 N N . LEU A 1 86 ? -4.864 3.868 -2.616 1.00 87.50 86 LEU A N 1
ATOM 603 C CA . LEU A 1 86 ? -3.651 3.226 -3.118 1.00 87.50 86 LEU A CA 1
ATOM 604 C C . LEU A 1 86 ? -3.427 3.627 -4.576 1.00 87.50 86 LEU A C 1
ATOM 606 O O . LEU A 1 86 ? -4.383 3.716 -5.346 1.00 87.50 86 LEU A O 1
ATOM 610 N N . SER A 1 87 ? -2.173 3.864 -4.955 1.00 87.81 87 SER A N 1
ATOM 611 C CA . SER A 1 87 ? -1.774 4.082 -6.345 1.00 87.81 87 SER A CA 1
ATOM 612 C C . SER A 1 87 ? -0.798 3.001 -6.791 1.00 87.81 87 SER A C 1
ATOM 614 O O . SER A 1 87 ? 0.023 2.522 -6.011 1.00 87.81 87 SER A O 1
ATOM 616 N N . PHE A 1 88 ? -0.891 2.624 -8.062 1.00 85.19 88 PHE A N 1
ATOM 617 C CA . PHE A 1 88 ? -0.052 1.605 -8.679 1.00 85.19 88 PHE A CA 1
ATOM 618 C C . PHE A 1 88 ? 0.580 2.195 -9.935 1.00 85.19 88 PHE A C 1
ATOM 620 O O . PHE A 1 88 ? -0.128 2.737 -10.783 1.00 85.19 88 PHE A O 1
ATOM 627 N N . SER A 1 89 ? 1.902 2.104 -10.065 1.00 82.69 89 SER A N 1
ATOM 628 C CA . SER A 1 89 ? 2.625 2.647 -11.216 1.00 82.69 89 SER A CA 1
ATOM 629 C C . SER A 1 89 ? 3.838 1.796 -11.596 1.00 82.69 89 SER A C 1
ATOM 631 O O . SER A 1 89 ? 4.379 1.051 -10.782 1.00 82.69 89 SER A O 1
ATOM 633 N N . GLY A 1 90 ? 4.260 1.894 -12.857 1.00 74.88 90 GLY A N 1
ATOM 634 C CA . GLY A 1 90 ? 5.471 1.243 -13.369 1.00 74.88 90 GLY A CA 1
ATOM 635 C C . GLY A 1 90 ? 5.355 -0.254 -13.676 1.00 74.88 90 GLY A C 1
ATOM 636 O O . GLY A 1 90 ? 6.320 -0.840 -14.158 1.00 74.88 90 GLY A O 1
ATOM 637 N N . VAL A 1 91 ? 4.196 -0.894 -13.458 1.00 76.62 91 VAL A N 1
ATOM 638 C CA . VAL A 1 91 ? 4.057 -2.324 -13.769 1.00 76.62 91 VAL A CA 1
ATOM 639 C C . VAL A 1 91 ? 4.129 -2.555 -15.278 1.00 76.62 91 VAL A C 1
ATOM 641 O O . VAL A 1 91 ? 3.273 -2.114 -16.043 1.00 76.62 91 VAL A O 1
ATOM 644 N N . ALA A 1 92 ? 5.178 -3.252 -15.702 1.00 71.44 92 ALA A N 1
ATOM 645 C CA . ALA A 1 92 ? 5.361 -3.694 -17.071 1.00 71.44 92 ALA A CA 1
ATOM 646 C C . ALA A 1 92 ? 5.281 -5.220 -17.088 1.00 71.44 92 ALA A C 1
ATOM 648 O O . ALA A 1 92 ? 6.183 -5.911 -16.617 1.00 71.44 92 ALA A O 1
ATOM 649 N N . VAL A 1 93 ? 4.172 -5.743 -17.604 1.00 67.25 93 VAL A N 1
ATOM 650 C CA . VAL A 1 93 ? 4.060 -7.150 -17.985 1.00 67.25 93 VAL A CA 1
ATOM 651 C C . VAL A 1 93 ? 4.340 -7.250 -19.470 1.00 67.25 93 VAL A C 1
ATOM 653 O O . VAL A 1 93 ? 3.666 -6.633 -20.296 1.00 67.25 93 VAL A O 1
ATOM 656 N N . GLU A 1 94 ? 5.367 -8.015 -19.807 1.00 65.69 94 GLU A N 1
ATOM 657 C CA . GLU A 1 94 ? 5.687 -8.360 -21.181 1.00 65.69 94 GLU A CA 1
ATOM 658 C C . GLU A 1 94 ? 4.478 -9.042 -21.838 1.00 65.69 94 GLU A C 1
ATOM 660 O O . GLU A 1 94 ? 4.042 -10.131 -21.459 1.00 65.69 94 GLU A O 1
ATOM 665 N N . ARG A 1 95 ? 3.884 -8.368 -22.831 1.00 56.56 95 ARG A N 1
ATOM 666 C CA . ARG A 1 95 ? 2.834 -8.955 -23.664 1.00 56.56 95 ARG A CA 1
ATOM 667 C C . ARG A 1 95 ? 3.474 -10.109 -24.427 1.00 56.56 95 ARG A C 1
ATOM 669 O O . ARG A 1 95 ? 4.277 -9.862 -25.323 1.00 56.56 95 ARG A O 1
ATOM 676 N N . ARG A 1 96 ? 3.115 -11.354 -24.093 1.00 59.25 96 ARG A N 1
ATOM 677 C CA . ARG A 1 96 ? 3.564 -12.536 -24.841 1.00 59.25 96 ARG A CA 1
ATOM 678 C C . ARG A 1 96 ? 3.172 -12.352 -26.312 1.00 59.25 96 ARG A C 1
ATOM 680 O O . ARG A 1 96 ? 1.993 -12.418 -26.658 1.00 59.25 96 ARG A O 1
ATOM 687 N N . GLY A 1 97 ? 4.162 -12.053 -27.151 1.00 52.19 97 GLY A N 1
ATOM 688 C CA . GLY A 1 97 ? 4.001 -11.915 -28.590 1.00 52.19 97 GLY A CA 1
ATOM 689 C C . GLY A 1 97 ? 3.619 -13.261 -29.191 1.00 52.19 97 GLY A C 1
ATOM 690 O O . GLY A 1 97 ? 4.259 -14.272 -28.915 1.00 52.19 97 GLY A O 1
ATOM 691 N N . HIS A 1 98 ? 2.551 -13.269 -29.979 1.00 53.50 98 HIS A N 1
ATOM 692 C CA . HIS A 1 98 ? 2.249 -14.353 -30.900 1.00 53.50 98 HIS A CA 1
ATOM 693 C C . HIS A 1 98 ? 3.277 -14.273 -32.043 1.00 53.50 98 HIS A C 1
ATOM 695 O O . HIS A 1 98 ? 3.294 -13.244 -32.724 1.00 53.50 98 HIS A O 1
ATOM 701 N N . PRO A 1 99 ? 4.173 -15.260 -32.224 1.00 62.16 99 PRO A N 1
ATOM 702 C CA . PRO A 1 99 ? 5.032 -15.285 -33.400 1.00 62.16 99 PRO A CA 1
ATOM 703 C C . PRO A 1 99 ? 4.162 -15.547 -34.638 1.00 62.16 99 PRO A C 1
ATOM 705 O O . PRO A 1 99 ? 3.318 -16.441 -34.610 1.00 62.16 99 PRO A O 1
ATOM 708 N N . LEU A 1 100 ? 4.337 -14.706 -35.662 1.00 60.56 100 LEU A N 1
ATOM 709 C CA . LEU A 1 100 ? 3.689 -14.790 -36.976 1.00 60.56 100 LEU A CA 1
ATOM 710 C C . LEU A 1 100 ? 4.348 -15.882 -37.826 1.00 60.56 100 LEU A C 1
ATOM 712 O O . LEU A 1 100 ? 5.593 -15.998 -37.726 1.00 60.56 100 LEU A O 1
#